Protein AF-A0A9D1CV71-F1 (afdb_monomer_lite)

Secondary structure (DSSP, 8-state):
---------------HHHHHHHHHHHHHHHHHHHHSHHHHHHHHHHHHH-GGG--

Sequence (55 aa):
MESIVKGKQEEMQLSEELLTSFARFLVPEICKFYQSEEGRAYYEEWLKKHPEYAA

Foldseek 3Di:
DDDDDPPPPPVPCDDPVRVVVVVVVCVVVLVVLCVDPNVVVVVVVVCVVVVVPVD

pLDDT: mean 84.49, std 18.18, range [39.44, 97.38]

Radius of gyration: 18.57 Å; chains: 1; bounding box: 27×48×37 Å

Structure (mmCIF, N/CA/C/O backbone):
data_AF-A0A9D1CV71-F1
#
_entry.id   AF-A0A9D1CV71-F1
#
loop_
_atom_site.group_PDB
_atom_site.id
_atom_site.type_symbol
_atom_site.label_atom_id
_atom_site.label_alt_id
_atom_site.label_comp_id
_atom_site.label_asym_id
_atom_site.label_entity_id
_atom_site.label_seq_id
_atom_site.pdbx_PDB_ins_code
_atom_site.Cartn_x
_atom_site.Cartn_y
_atom_site.Cartn_z
_atom_site.occupancy
_atom_site.B_iso_or_equiv
_atom_site.auth_seq_id
_atom_site.auth_comp_id
_atom_site.auth_asym_id
_atom_site.auth_ato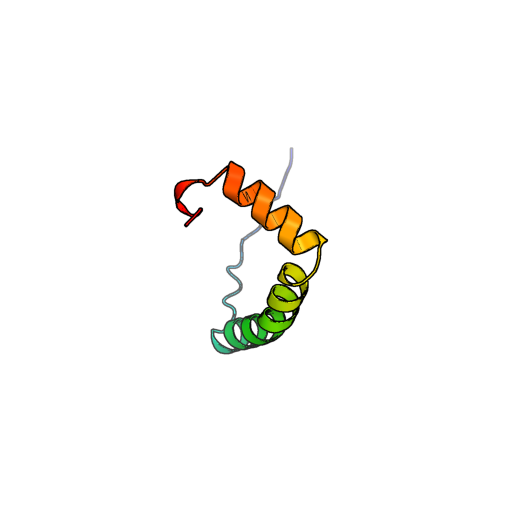m_id
_atom_site.pdbx_PDB_model_num
ATOM 1 N N . MET A 1 1 ? 17.876 35.204 22.749 1.00 39.44 1 MET A N 1
ATOM 2 C CA . MET A 1 1 ? 17.609 34.988 21.315 1.00 39.44 1 MET A CA 1
ATOM 3 C C . MET A 1 1 ? 17.542 33.482 21.126 1.00 39.44 1 MET A C 1
ATOM 5 O O . MET A 1 1 ? 18.578 32.842 21.203 1.00 39.44 1 MET A O 1
ATOM 9 N N . GLU A 1 2 ? 16.378 32.889 21.412 1.00 47.19 2 GLU A N 1
ATOM 10 C CA . GLU A 1 2 ? 15.355 32.509 20.402 1.00 47.19 2 GLU A CA 1
ATOM 11 C C . GLU A 1 2 ? 15.923 31.405 19.490 1.00 47.19 2 GLU A C 1
ATOM 13 O O . GLU A 1 2 ? 16.938 31.616 18.848 1.00 47.19 2 GLU A O 1
ATOM 18 N N . SER A 1 3 ? 15.415 30.173 19.441 1.00 43.56 3 SER A N 1
ATOM 19 C CA . SER A 1 3 ? 14.016 29.731 19.399 1.00 43.56 3 SER A CA 1
ATOM 20 C C . SER A 1 3 ? 13.953 28.265 19.875 1.00 43.56 3 SER A C 1
ATOM 22 O O . SER A 1 3 ? 14.774 27.448 19.469 1.00 43.56 3 SER A O 1
ATOM 24 N N . ILE A 1 4 ? 13.147 27.872 20.866 1.00 55.88 4 ILE A N 1
ATOM 25 C CA . ILE A 1 4 ? 11.738 27.462 20.709 1.00 55.88 4 ILE A CA 1
ATOM 26 C C . ILE A 1 4 ? 11.485 26.764 19.363 1.00 55.88 4 ILE A C 1
ATOM 28 O O . ILE A 1 4 ? 11.004 27.396 18.440 1.00 55.88 4 ILE A O 1
ATOM 32 N N . VAL A 1 5 ? 11.832 25.477 19.259 1.00 52.44 5 VAL A N 1
ATOM 33 C CA . VAL A 1 5 ? 10.898 24.363 18.973 1.00 52.44 5 VAL A CA 1
ATOM 34 C C . VAL A 1 5 ? 11.558 23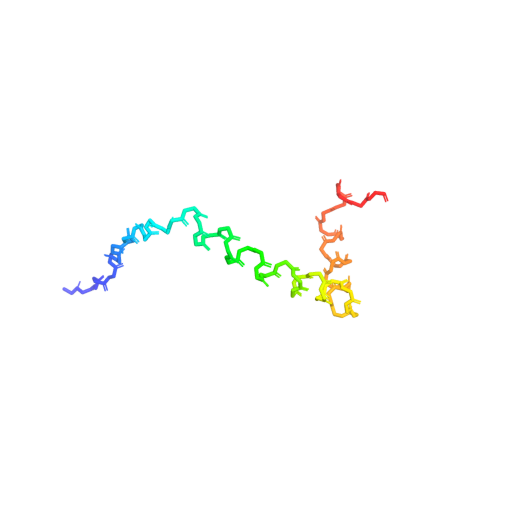.089 19.513 1.00 52.44 5 VAL A C 1
ATOM 36 O O . VAL A 1 5 ? 11.982 22.207 18.774 1.00 52.44 5 VAL A O 1
ATOM 39 N N . LYS A 1 6 ? 11.670 22.960 20.839 1.00 52.44 6 LYS A N 1
ATOM 40 C CA . LYS A 1 6 ? 11.714 21.617 21.429 1.00 52.44 6 LYS A CA 1
ATOM 41 C C . LYS A 1 6 ? 10.258 21.195 21.521 1.00 52.44 6 LYS A C 1
ATOM 43 O O . LYS A 1 6 ? 9.645 21.311 22.578 1.00 52.44 6 LYS A O 1
ATOM 48 N N . GLY A 1 7 ? 9.672 20.880 20.362 1.00 46.41 7 GLY A N 1
ATOM 49 C CA . GLY A 1 7 ? 8.344 20.297 20.310 1.00 46.41 7 GLY A CA 1
ATOM 50 C C . GLY A 1 7 ? 8.399 19.105 21.243 1.00 46.41 7 GLY A C 1
ATOM 51 O O . GLY A 1 7 ? 9.180 18.184 21.011 1.00 46.41 7 GLY A O 1
ATOM 52 N N . LYS A 1 8 ? 7.669 19.171 22.358 1.00 50.31 8 LYS A N 1
ATOM 53 C CA . LYS A 1 8 ? 7.320 17.960 23.081 1.00 50.31 8 LYS A CA 1
ATOM 54 C C . LYS A 1 8 ? 6.697 17.077 22.008 1.00 50.31 8 LYS A C 1
ATOM 56 O O . LYS A 1 8 ? 5.596 17.371 21.552 1.00 50.31 8 LYS A O 1
ATOM 61 N N . GLN A 1 9 ? 7.416 16.053 21.554 1.00 55.19 9 GLN A N 1
ATOM 62 C CA . GLN A 1 9 ? 6.753 14.863 21.058 1.00 55.19 9 GLN A CA 1
ATOM 63 C C . GLN A 1 9 ? 6.015 14.342 22.281 1.00 55.19 9 GLN A C 1
ATOM 65 O O . GLN A 1 9 ? 6.542 13.562 23.067 1.00 55.19 9 GLN A O 1
ATOM 70 N N . GLU A 1 10 ? 4.830 14.893 22.525 1.00 58.94 10 GLU A N 1
ATOM 71 C CA . GLU A 1 10 ? 3.801 14.134 23.192 1.00 58.94 10 GLU A CA 1
ATOM 72 C C . GLU A 1 10 ? 3.669 12.908 22.302 1.00 58.94 10 GLU A C 1
ATOM 74 O O . GLU A 1 10 ? 3.194 13.001 21.169 1.00 58.94 10 GLU A O 1
ATOM 79 N N . GLU A 1 11 ? 4.266 11.800 22.741 1.00 61.25 11 GLU A N 1
ATOM 80 C CA . GLU A 1 11 ? 3.985 10.493 22.181 1.00 61.25 11 GLU A CA 1
ATOM 81 C C . GLU A 1 11 ? 2.482 10.341 22.334 1.00 61.25 11 GLU A C 1
ATOM 83 O O . GLU A 1 11 ? 1.973 10.029 23.410 1.00 61.25 11 GLU A O 1
ATOM 88 N N . MET A 1 12 ? 1.757 10.713 21.283 1.00 62.12 12 MET A N 1
ATOM 89 C CA . MET A 1 12 ? 0.327 10.541 21.211 1.00 62.12 12 MET A CA 1
ATOM 90 C C . MET A 1 12 ? 0.164 9.029 21.232 1.00 62.12 12 MET A C 1
ATOM 92 O O . MET A 1 12 ? 0.397 8.366 20.222 1.00 62.12 12 MET A O 1
ATOM 96 N N . GLN A 1 13 ? -0.084 8.477 22.421 1.00 72.31 13 GLN A N 1
ATOM 97 C CA . GLN A 1 13 ? -0.282 7.051 22.621 1.00 72.31 13 GLN A CA 1
ATOM 98 C C . GLN A 1 13 ? -1.608 6.707 21.951 1.00 72.31 13 GLN A C 1
ATOM 100 O O . GLN A 1 13 ? -2.672 6.722 22.566 1.00 72.31 13 GLN A O 1
ATOM 105 N N . LEU A 1 14 ? -1.548 6.508 20.635 1.00 83.19 14 LEU A N 1
ATOM 106 C CA . LEU A 1 14 ? -2.663 6.030 19.846 1.00 83.19 14 LEU A CA 1
ATOM 107 C C . LEU A 1 14 ? -3.003 4.636 20.357 1.00 83.19 14 LEU A C 1
ATOM 109 O O . LEU A 1 14 ? -2.113 3.802 20.536 1.00 83.19 14 LEU A O 1
ATOM 113 N N . SER A 1 15 ? -4.287 4.384 20.600 1.00 90.81 15 SER A N 1
ATOM 114 C CA . SER A 1 15 ? -4.711 3.047 20.992 1.00 90.81 15 SER A CA 1
ATOM 115 C C . SER A 1 15 ? -4.397 2.053 19.875 1.00 90.81 15 SER A C 1
ATOM 117 O O . SER A 1 15 ? -4.475 2.369 18.683 1.00 90.81 15 SER A O 1
ATOM 119 N N . GLU A 1 16 ? -4.073 0.822 20.263 1.00 89.94 16 GLU A N 1
ATOM 120 C CA . GLU A 1 16 ? -3.862 -0.273 19.316 1.00 89.94 16 GLU A CA 1
ATOM 121 C C . GLU A 1 16 ? -5.092 -0.482 18.421 1.00 89.94 16 GLU A C 1
ATOM 123 O O . GLU A 1 16 ? -4.962 -0.719 17.222 1.00 89.94 16 GLU A O 1
ATOM 128 N N . GLU A 1 17 ? -6.294 -0.312 18.976 1.00 94.75 17 GLU A N 1
ATOM 129 C CA . GLU A 1 17 ? -7.554 -0.384 18.234 1.00 94.75 17 GLU A CA 1
ATOM 130 C C . GLU A 1 17 ? -7.633 0.666 17.117 1.00 94.75 17 GLU A C 1
ATOM 132 O O . GLU A 1 17 ? -8.036 0.353 15.991 1.00 94.75 17 GLU A O 1
ATOM 137 N N . LEU A 1 18 ? -7.214 1.902 17.400 1.00 93.31 18 LEU A N 1
ATOM 138 C CA . LEU A 1 18 ? -7.218 2.988 16.426 1.00 93.31 18 LEU A CA 1
ATOM 139 C C . LEU A 1 18 ? -6.172 2.753 15.335 1.00 93.31 18 LEU A C 1
ATOM 141 O O . LEU A 1 18 ? -6.495 2.868 14.154 1.00 93.31 18 LEU A O 1
ATOM 145 N N . LEU A 1 19 ? -4.952 2.359 15.710 1.00 93.31 19 LEU A N 1
ATOM 146 C CA . LEU A 1 19 ? -3.901 1.994 14.755 1.00 93.31 19 LEU A CA 1
ATOM 147 C C . LEU A 1 19 ? -4.336 0.830 13.862 1.00 93.31 19 LEU A C 1
ATOM 149 O O . LEU A 1 19 ? -4.159 0.877 12.646 1.00 93.31 19 LEU A O 1
ATOM 153 N N . THR A 1 20 ? -4.969 -0.185 14.447 1.00 94.94 20 THR A N 1
ATOM 154 C CA . THR A 1 20 ? -5.486 -1.350 13.721 1.00 94.94 20 THR A CA 1
ATOM 155 C C . THR A 1 20 ? -6.590 -0.949 12.749 1.00 94.94 20 THR A C 1
ATOM 157 O O . THR A 1 20 ? -6.600 -1.389 11.598 1.00 94.94 20 THR A O 1
ATOM 160 N N . SER A 1 21 ? -7.519 -0.099 13.183 1.00 96.50 21 SER A N 1
ATOM 161 C CA . SER A 1 21 ? -8.605 0.400 12.335 1.00 96.50 21 SER A CA 1
ATOM 162 C C . SER A 1 21 ? -8.068 1.244 11.182 1.00 96.50 21 SER A C 1
ATOM 164 O O . SER A 1 21 ? -8.487 1.068 10.039 1.00 96.50 21 SER A O 1
ATOM 166 N N . PHE A 1 22 ? -7.081 2.096 11.457 1.00 94.94 22 PHE A N 1
ATOM 167 C CA . PHE A 1 22 ? -6.415 2.910 10.449 1.00 94.94 22 PHE A CA 1
ATOM 168 C C . PHE A 1 22 ? -5.640 2.058 9.436 1.00 94.94 22 PHE A C 1
ATOM 170 O O . PHE A 1 22 ? -5.763 2.269 8.231 1.00 94.94 22 PHE A O 1
ATOM 177 N N . ALA A 1 23 ? -4.913 1.037 9.896 1.00 95.56 23 ALA A N 1
ATOM 178 C CA . ALA A 1 23 ? -4.232 0.094 9.015 1.00 95.56 23 ALA A CA 1
ATOM 179 C C . ALA A 1 23 ? -5.229 -0.619 8.091 1.00 95.56 23 ALA A C 1
ATOM 181 O O . ALA A 1 23 ? -5.043 -0.615 6.877 1.00 95.56 23 ALA A O 1
ATOM 182 N N . ARG A 1 24 ? -6.331 -1.156 8.634 1.00 96.38 24 ARG A N 1
ATOM 183 C CA . ARG A 1 24 ? -7.391 -1.802 7.835 1.00 96.38 24 ARG A CA 1
ATOM 184 C C . ARG A 1 24 ? -7.995 -0.866 6.792 1.00 96.38 24 ARG A C 1
ATOM 186 O O . ARG A 1 24 ? -8.313 -1.323 5.700 1.00 96.38 24 ARG A O 1
ATOM 193 N N . PHE A 1 25 ? -8.138 0.417 7.120 1.00 96.38 25 PHE A N 1
ATOM 194 C CA . PHE A 1 25 ? -8.609 1.430 6.181 1.00 96.38 25 PHE A CA 1
ATOM 195 C C . PHE A 1 25 ? -7.613 1.679 5.038 1.00 96.38 25 PHE A C 1
ATOM 197 O O . PHE A 1 25 ? -8.029 1.820 3.894 1.00 96.38 25 PHE A O 1
ATOM 204 N N . LEU A 1 26 ? -6.307 1.692 5.320 1.00 96.81 26 LEU A N 1
ATOM 205 C CA . LEU A 1 26 ? -5.274 1.951 4.312 1.00 96.81 26 LEU A CA 1
ATOM 206 C C . LEU A 1 26 ? -4.951 0.754 3.416 1.00 96.81 26 LEU A C 1
ATOM 208 O O . LEU A 1 26 ? -4.575 0.961 2.264 1.00 96.81 26 LEU A O 1
ATOM 212 N N . VAL A 1 27 ? -5.084 -0.480 3.911 1.00 96.31 27 VAL A N 1
ATOM 213 C CA . VAL A 1 27 ? -4.799 -1.702 3.133 1.00 96.31 27 VAL A CA 1
ATOM 214 C C . VAL A 1 27 ? -5.402 -1.670 1.718 1.00 96.31 27 VAL A C 1
ATOM 216 O O . VAL A 1 27 ? -4.638 -1.866 0.773 1.00 96.31 27 VAL A O 1
ATOM 219 N N . PRO A 1 28 ? -6.709 -1.407 1.512 1.00 96.56 28 PRO A N 1
ATOM 220 C CA . PRO A 1 28 ? -7.278 -1.385 0.165 1.00 96.56 28 PRO A CA 1
ATOM 221 C C . PRO A 1 28 ? -6.664 -0.302 -0.730 1.00 96.56 28 PRO A C 1
ATOM 223 O O . PRO A 1 28 ? -6.418 -0.569 -1.906 1.00 96.56 28 PRO A O 1
ATOM 226 N N . GLU A 1 29 ? -6.358 0.879 -0.191 1.00 96.88 29 GLU A N 1
ATOM 227 C CA . GLU A 1 29 ? -5.746 1.969 -0.960 1.00 96.88 29 GLU A CA 1
ATOM 228 C C . GLU A 1 29 ? -4.309 1.631 -1.372 1.00 96.88 29 GLU A C 1
ATOM 230 O O . GLU A 1 29 ? -3.925 1.855 -2.520 1.00 96.88 29 GLU A O 1
ATOM 235 N N . ILE A 1 30 ? -3.535 1.005 -0.480 1.00 95.75 30 ILE A N 1
ATOM 236 C CA . ILE A 1 30 ? -2.183 0.514 -0.784 1.00 95.75 30 ILE A CA 1
ATOM 237 C C . ILE A 1 30 ? -2.246 -0.570 -1.865 1.00 95.75 30 ILE A C 1
ATOM 239 O 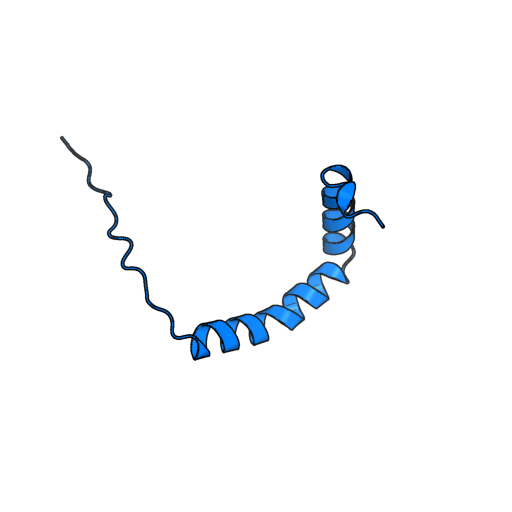O . ILE A 1 30 ? -1.509 -0.505 -2.850 1.00 95.75 30 ILE A O 1
ATOM 243 N N . CYS A 1 31 ? -3.144 -1.550 -1.725 1.00 95.25 31 CYS A N 1
ATOM 244 C CA . CYS A 1 31 ? -3.324 -2.599 -2.727 1.00 95.25 31 CYS A CA 1
ATOM 245 C C . CYS A 1 31 ? -3.706 -2.014 -4.091 1.00 95.25 31 CYS A C 1
ATOM 247 O O . CYS A 1 31 ? -3.126 -2.393 -5.106 1.00 95.25 31 CYS A O 1
ATOM 249 N N . LYS A 1 32 ? -4.643 -1.063 -4.117 1.00 96.94 32 LYS A N 1
ATOM 250 C CA . LYS A 1 32 ? -5.077 -0.382 -5.338 1.00 96.94 32 LYS A CA 1
ATOM 251 C C . LYS A 1 32 ? -3.942 0.414 -5.982 1.00 96.94 32 LYS A C 1
ATOM 253 O O . LYS A 1 32 ? -3.789 0.363 -7.200 1.00 96.94 32 LYS A O 1
ATOM 258 N N . PHE A 1 33 ? -3.124 1.103 -5.186 1.00 96.88 33 PHE A N 1
ATOM 259 C CA . PHE A 1 33 ? -1.959 1.830 -5.684 1.00 96.88 33 PHE A CA 1
ATOM 260 C C . PHE A 1 33 ? -0.982 0.893 -6.402 1.00 96.88 33 PHE A C 1
ATOM 262 O O . PHE A 1 33 ? -0.653 1.135 -7.559 1.00 96.88 33 PHE A O 1
ATOM 269 N N . TYR A 1 34 ? -0.592 -0.227 -5.792 1.00 95.31 34 TYR A N 1
ATOM 270 C CA . TYR A 1 34 ? 0.345 -1.172 -6.420 1.00 95.31 34 TYR A CA 1
ATOM 271 C C . TYR A 1 34 ? -0.263 -2.014 -7.553 1.00 95.31 34 TYR A C 1
ATOM 273 O O . TYR A 1 34 ? 0.472 -2.671 -8.287 1.00 95.31 34 TYR A O 1
ATOM 281 N N . GLN A 1 35 ? -1.584 -1.986 -7.736 1.00 95.00 35 GLN A N 1
ATOM 282 C CA . GLN A 1 35 ? -2.241 -2.516 -8.936 1.00 95.00 35 GLN A CA 1
ATOM 283 C C . GLN A 1 35 ? -2.219 -1.527 -10.111 1.00 95.00 35 GLN A C 1
ATOM 285 O O . GLN A 1 35 ? -2.381 -1.946 -11.258 1.00 95.00 35 GLN A O 1
ATOM 290 N N . SER A 1 36 ? -2.024 -0.233 -9.846 1.00 97.19 36 SER A N 1
ATOM 291 C CA . SER A 1 36 ? -1.908 0.794 -10.883 1.00 97.19 36 SER A CA 1
ATOM 292 C C . SER A 1 36 ? -0.554 0.744 -11.598 1.00 97.19 36 SER A C 1
ATOM 294 O O . SER A 1 36 ? 0.422 0.202 -11.076 1.00 97.19 36 SER A O 1
ATOM 296 N N . GLU A 1 37 ? -0.474 1.342 -12.789 1.00 97.38 37 GLU A N 1
ATOM 297 C CA . GLU A 1 37 ? 0.793 1.466 -13.525 1.00 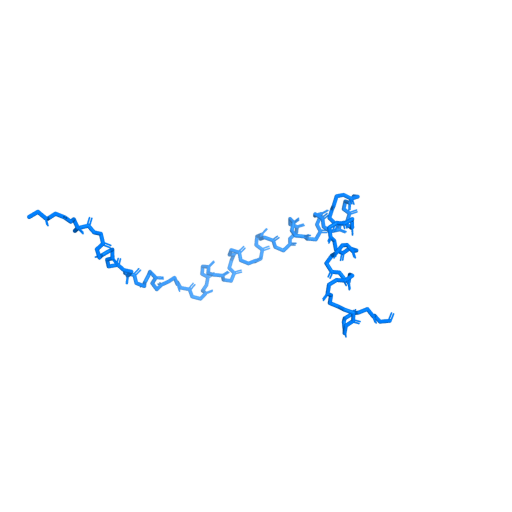97.38 37 GLU A CA 1
ATOM 298 C C . GLU A 1 37 ? 1.836 2.264 -12.738 1.00 97.38 37 GLU A C 1
ATOM 300 O O . GLU A 1 37 ? 2.997 1.868 -12.680 1.00 97.38 37 GLU A O 1
ATOM 305 N N . GLU A 1 38 ? 1.410 3.342 -12.076 1.00 96.94 38 GLU A N 1
ATOM 306 C CA . GLU A 1 38 ? 2.282 4.186 -11.261 1.00 96.94 38 GLU A CA 1
ATOM 307 C C . GLU A 1 38 ? 2.904 3.400 -10.102 1.00 96.94 38 GLU A C 1
ATOM 309 O O . GLU A 1 38 ? 4.123 3.406 -9.927 1.00 96.94 38 GLU A O 1
ATOM 314 N N . GLY A 1 39 ? 2.086 2.671 -9.338 1.00 96.06 39 GLY A N 1
ATOM 315 C CA . GLY A 1 39 ? 2.581 1.891 -8.204 1.00 96.06 39 GLY A CA 1
ATOM 316 C C . GLY A 1 39 ? 3.482 0.732 -8.624 1.00 96.06 39 GLY A C 1
ATOM 317 O O . GLY A 1 39 ? 4.474 0.448 -7.952 1.00 96.06 39 GLY A O 1
ATOM 318 N N . ARG A 1 40 ? 3.195 0.097 -9.766 1.00 95.56 40 ARG A N 1
ATOM 319 C CA . ARG A 1 40 ? 4.069 -0.935 -10.339 1.00 95.56 40 ARG A CA 1
ATOM 320 C C . ARG A 1 40 ? 5.415 -0.365 -10.775 1.00 95.56 40 ARG A C 1
ATOM 322 O O . ARG A 1 40 ? 6.441 -0.911 -10.384 1.00 95.56 40 ARG A O 1
ATOM 329 N N . ALA A 1 41 ? 5.418 0.749 -11.508 1.00 96.94 41 ALA A N 1
ATOM 330 C CA . ALA A 1 41 ? 6.647 1.414 -11.935 1.00 96.94 41 ALA A CA 1
ATOM 331 C C . ALA A 1 41 ? 7.490 1.868 -10.731 1.00 96.94 41 ALA A C 1
ATOM 333 O O . ALA A 1 41 ? 8.703 1.667 -10.706 1.00 96.94 41 ALA A O 1
ATOM 334 N N . TYR A 1 42 ? 6.845 2.412 -9.693 1.00 96.69 42 TYR A N 1
ATOM 335 C CA . TYR A 1 42 ? 7.513 2.753 -8.438 1.00 96.69 42 TYR A CA 1
ATOM 336 C C . TYR A 1 42 ? 8.186 1.531 -7.796 1.00 96.69 42 TYR A C 1
ATOM 338 O O . TYR A 1 42 ? 9.344 1.611 -7.382 1.00 96.69 42 TYR A O 1
ATOM 346 N N . TYR A 1 43 ? 7.483 0.396 -7.731 1.00 94.56 43 TYR A N 1
ATOM 347 C CA . TYR A 1 43 ? 8.024 -0.830 -7.148 1.00 94.56 43 TYR A CA 1
ATOM 348 C C . TYR A 1 43 ? 9.200 -1.395 -7.956 1.00 94.56 43 TYR A C 1
ATOM 350 O O . TYR A 1 43 ? 10.205 -1.799 -7.376 1.00 94.56 43 TYR A O 1
ATOM 358 N N . GLU A 1 44 ? 9.128 -1.359 -9.286 1.00 94.94 44 GLU A N 1
ATOM 359 C CA . GLU A 1 44 ? 10.227 -1.775 -10.165 1.00 94.94 44 GLU A CA 1
ATOM 360 C C . GLU A 1 44 ? 11.485 -0.912 -9.963 1.00 94.94 44 GLU A C 1
ATOM 362 O O . GLU A 1 44 ? 12.592 -1.443 -9.854 1.00 94.94 44 GLU A O 1
ATOM 367 N N . GLU A 1 45 ? 11.339 0.411 -9.840 1.00 96.19 45 GLU A N 1
ATOM 368 C CA . GLU A 1 45 ? 12.458 1.309 -9.513 1.00 96.19 45 GLU A CA 1
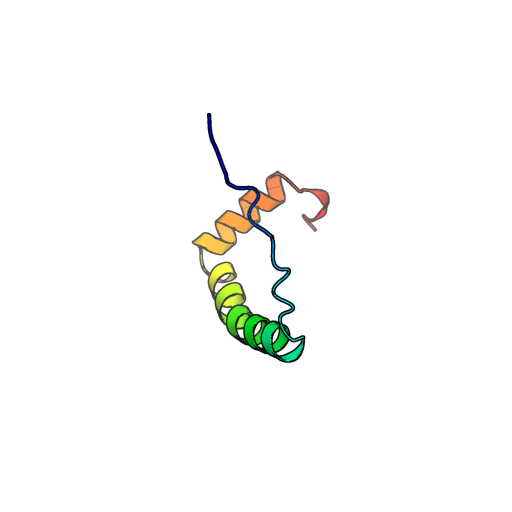ATOM 369 C C . GLU A 1 45 ? 13.026 1.058 -8.112 1.00 96.19 45 GLU A C 1
ATOM 371 O O . GLU A 1 45 ? 14.234 1.186 -7.888 1.00 96.19 45 GLU A O 1
ATOM 376 N N . TRP A 1 46 ? 12.171 0.693 -7.159 1.00 96.00 46 TRP A N 1
ATOM 377 C CA . TRP A 1 46 ? 12.600 0.319 -5.818 1.00 96.00 46 TRP A CA 1
ATOM 378 C C . TRP A 1 46 ? 13.414 -0.98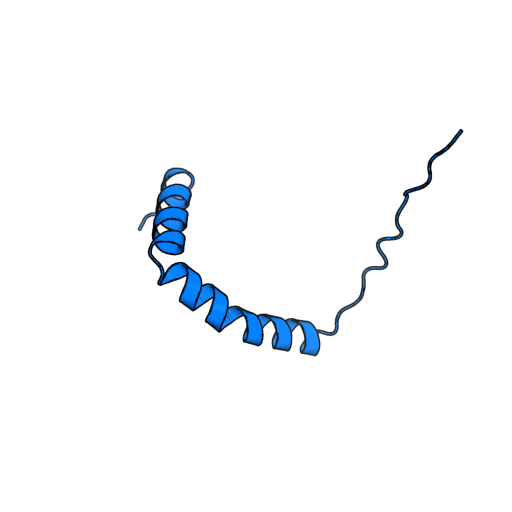4 -5.834 1.00 96.00 46 TRP A C 1
ATOM 380 O O . TRP A 1 46 ? 14.499 -1.023 -5.254 1.00 96.00 46 TRP A O 1
ATOM 390 N N . LEU A 1 47 ? 12.978 -2.007 -6.580 1.00 96.12 47 LEU A N 1
ATOM 391 C CA . LEU A 1 47 ? 13.698 -3.280 -6.727 1.00 96.12 47 LEU A CA 1
ATOM 392 C C . LEU A 1 47 ? 15.091 -3.115 -7.348 1.00 96.12 47 LEU A C 1
ATOM 394 O O . LEU A 1 47 ? 16.018 -3.820 -6.959 1.00 96.12 47 LEU A O 1
ATOM 398 N N . LYS A 1 48 ? 15.292 -2.142 -8.248 1.00 96.06 48 LYS A N 1
ATOM 399 C CA . LYS A 1 48 ? 16.632 -1.826 -8.786 1.00 96.06 48 LYS A CA 1
ATOM 400 C C . LYS A 1 48 ? 17.622 -1.398 -7.700 1.00 96.06 48 LYS A C 1
ATOM 402 O O . LYS A 1 48 ? 18.822 -1.613 -7.851 1.00 96.06 48 LYS A O 1
ATOM 407 N N . LYS A 1 49 ? 17.133 -0.769 -6.627 1.00 96.31 49 LYS A N 1
ATOM 408 C CA . LYS A 1 49 ? 17.941 -0.340 -5.472 1.00 96.31 49 LYS A CA 1
ATOM 409 C C . LYS A 1 49 ? 18.075 -1.434 -4.415 1.00 96.31 49 LYS A C 1
ATOM 411 O O . LYS A 1 49 ? 19.002 -1.373 -3.614 1.00 96.31 49 LYS A O 1
ATOM 416 N N . HIS A 1 50 ? 17.160 -2.398 -4.440 1.00 94.94 50 HIS A N 1
ATOM 417 C CA . HIS A 1 50 ? 17.009 -3.460 -3.455 1.00 94.94 50 HIS A CA 1
ATOM 418 C C . HIS A 1 50 ? 16.942 -4.837 -4.134 1.00 94.94 50 HIS A C 1
ATOM 420 O O . HIS A 1 50 ? 15.917 -5.527 -4.051 1.00 94.94 50 HIS A O 1
ATOM 426 N N . PRO A 1 51 ? 18.011 -5.244 -4.846 1.00 90.88 51 PRO A N 1
ATOM 427 C CA . PRO A 1 51 ? 18.028 -6.493 -5.602 1.00 90.88 51 PRO A CA 1
ATOM 428 C C . PRO A 1 51 ? 17.854 -7.730 -4.713 1.00 90.88 51 PRO A C 1
ATOM 430 O O . PRO A 1 51 ? 17.448 -8.774 -5.206 1.00 90.88 51 PRO A O 1
ATOM 433 N N . GLU A 1 52 ? 18.104 -7.630 -3.407 1.00 94.19 52 GLU A N 1
ATOM 434 C CA . GLU A 1 52 ? 17.874 -8.697 -2.431 1.00 94.19 52 GLU A CA 1
ATOM 435 C C . GLU A 1 52 ? 16.398 -9.114 -2.294 1.00 94.19 52 GLU A C 1
ATOM 437 O O . GLU A 1 52 ? 16.116 -10.194 -1.779 1.00 94.19 52 GLU A O 1
ATOM 442 N N . TYR A 1 53 ? 15.467 -8.289 -2.781 1.00 89.38 53 TYR A N 1
ATOM 443 C CA . TYR A 1 53 ? 14.034 -8.593 -2.840 1.00 89.38 53 TYR A CA 1
ATOM 444 C C . TYR A 1 53 ? 13.539 -8.899 -4.261 1.00 89.38 53 TYR A C 1
ATOM 446 O O . TYR A 1 53 ? 12.353 -9.179 -4.440 1.00 89.38 53 TYR A O 1
ATOM 454 N N . ALA A 1 54 ? 14.415 -8.846 -5.270 1.00 81.62 54 ALA A N 1
ATOM 455 C CA . ALA A 1 54 ? 14.097 -9.317 -6.611 1.00 81.62 54 ALA A CA 1
ATOM 456 C C . ALA A 1 54 ? 14.201 -10.852 -6.612 1.00 81.62 54 ALA A C 1
ATOM 458 O O . ALA A 1 54 ? 15.301 -11.401 -6.586 1.00 81.62 54 ALA A O 1
ATOM 459 N N . ALA A 1 55 ? 13.048 -11.524 -6.545 1.00 69.75 55 ALA A N 1
ATOM 460 C CA . ALA A 1 55 ? 12.942 -12.985 -6.568 1.00 69.75 55 ALA A CA 1
ATOM 461 C C . ALA A 1 55 ? 13.277 -13.582 -7.944 1.00 69.75 55 ALA A C 1
ATOM 463 O O . ALA A 1 55 ? 12.917 -12.951 -8.965 1.00 69.75 55 ALA A O 1
#

Organism: NCBI:txid2840914